Protein AF-A0A523J7P9-F1 (afdb_monomer_lite)

Foldseek 3Di:
DWDWAFLWAFDDDADEEEDLAQDLDLPPQPPDPFDLGHTDTDTRPWDFFKKKKKDWDQPPVGIKIKIKTWTQDPQRKIWMWIWIDDPPRRIGTRHIYIYHNPHDPCRVVVSQVSVCVVRVIDIDMDGRVVVPDPVVSVVVCVVSVSHDPPPPD

pLDDT: mean 71.49, std 19.83, range [29.23, 95.75]

Structure (mmCIF, N/CA/C/O backbone):
data_AF-A0A523J7P9-F1
#
_entry.id   AF-A0A523J7P9-F1
#
loop_
_atom_site.group_PDB
_atom_site.id
_atom_site.type_symbol
_atom_site.label_atom_id
_atom_site.label_alt_id
_atom_site.label_comp_id
_atom_site.label_asym_id
_atom_site.label_entity_id
_atom_site.label_seq_id
_atom_site.pdbx_PDB_ins_code
_atom_site.Cartn_x
_atom_site.Cartn_y
_atom_site.Cartn_z
_atom_site.occupancy
_atom_site.B_iso_or_equiv
_atom_site.auth_seq_id
_atom_site.auth_comp_id
_atom_site.auth_asym_id
_atom_site.auth_atom_id
_atom_site.pdbx_PDB_model_num
ATOM 1 N N . MET A 1 1 ? 10.577 15.283 -19.627 1.00 29.28 1 MET A N 1
ATOM 2 C CA . MET A 1 1 ? 10.074 15.957 -18.409 1.00 29.28 1 MET A CA 1
ATOM 3 C C . MET A 1 1 ? 9.928 14.929 -17.299 1.00 29.28 1 MET A C 1
ATOM 5 O O . MET A 1 1 ? 9.200 13.963 -17.487 1.00 29.28 1 MET A O 1
ATOM 9 N N . ALA A 1 2 ? 10.642 15.092 -16.183 1.00 29.23 2 ALA A N 1
ATOM 10 C CA . ALA A 1 2 ? 10.493 14.229 -15.014 1.00 29.23 2 ALA A CA 1
ATOM 11 C C . ALA A 1 2 ? 9.294 14.709 -14.183 1.00 29.23 2 ALA A C 1
ATOM 13 O O . ALA A 1 2 ? 9.327 15.801 -13.619 1.00 29.23 2 ALA A O 1
ATOM 14 N N . PHE A 1 3 ? 8.219 13.923 -14.141 1.00 33.06 3 PHE A N 1
ATOM 15 C CA . PHE A 1 3 ? 7.070 14.225 -13.292 1.00 33.06 3 PHE A CA 1
ATOM 16 C C . PHE A 1 3 ? 7.352 13.731 -11.874 1.00 33.06 3 PHE A C 1
ATOM 18 O O . PHE A 1 3 ? 7.354 12.532 -11.612 1.00 33.06 3 PHE A O 1
ATOM 25 N N . ILE A 1 4 ? 7.585 14.663 -10.949 1.00 35.19 4 ILE A N 1
ATOM 26 C CA . ILE A 1 4 ? 7.625 14.354 -9.518 1.00 35.19 4 ILE A CA 1
ATOM 27 C C . ILE A 1 4 ? 6.179 14.138 -9.067 1.00 35.19 4 ILE A C 1
ATOM 29 O O . ILE A 1 4 ? 5.431 15.092 -8.848 1.00 35.19 4 ILE A O 1
ATOM 33 N N . HIS A 1 5 ? 5.762 12.881 -8.944 1.00 42.75 5 HIS A N 1
ATOM 34 C CA . HIS A 1 5 ? 4.497 12.550 -8.301 1.00 42.75 5 HIS A CA 1
ATOM 35 C C . HIS A 1 5 ? 4.684 12.541 -6.786 1.00 42.75 5 HIS A C 1
ATOM 37 O O . HIS A 1 5 ? 5.304 11.644 -6.223 1.00 42.75 5 HIS A O 1
ATOM 43 N N . THR A 1 6 ? 4.145 13.561 -6.122 1.00 41.34 6 THR A N 1
ATOM 44 C CA . THR A 1 6 ? 4.079 13.613 -4.661 1.00 41.34 6 THR A CA 1
ATOM 45 C C . THR A 1 6 ? 2.914 12.751 -4.204 1.00 41.34 6 THR A C 1
ATOM 47 O O . THR A 1 6 ? 1.762 13.174 -4.286 1.00 41.34 6 THR A O 1
ATOM 50 N N . ILE A 1 7 ? 3.201 11.536 -3.739 1.00 51.22 7 ILE A N 1
ATOM 51 C CA . ILE A 1 7 ? 2.153 10.659 -3.210 1.00 51.22 7 ILE A CA 1
ATOM 52 C C . ILE A 1 7 ? 1.652 11.195 -1.851 1.00 51.22 7 ILE A C 1
ATOM 54 O O . ILE A 1 7 ? 0.448 11.175 -1.623 1.00 51.22 7 ILE A O 1
ATOM 58 N N . LEU A 1 8 ? 2.496 11.830 -1.015 1.00 43.69 8 LEU A N 1
ATOM 59 C CA . LEU A 1 8 ? 2.120 12.471 0.267 1.00 43.69 8 LEU A CA 1
ATOM 60 C C . LEU A 1 8 ? 3.104 13.629 0.638 1.00 43.69 8 LEU A C 1
ATOM 62 O O . LEU A 1 8 ? 4.290 13.537 0.324 1.00 43.69 8 LEU A O 1
ATOM 66 N N . GLU A 1 9 ? 2.649 14.735 1.269 1.00 34.59 9 GLU A N 1
ATOM 67 C CA . GLU A 1 9 ? 3.487 15.901 1.697 1.00 34.59 9 GLU A CA 1
ATOM 68 C C . GLU A 1 9 ? 3.708 16.031 3.205 1.00 34.59 9 GLU A C 1
ATOM 70 O O . GLU A 1 9 ? 2.742 16.055 3.965 1.00 34.59 9 GLU A O 1
ATOM 75 N N . ALA A 1 10 ? 4.978 15.971 3.648 1.00 37.62 10 ALA A N 1
ATOM 76 C CA . ALA A 1 10 ? 5.594 14.651 3.807 1.00 37.62 10 ALA A CA 1
ATOM 77 C C . ALA A 1 10 ? 7.066 14.644 4.495 1.00 37.62 10 ALA A C 1
ATOM 79 O O . ALA A 1 10 ? 7.916 13.903 4.028 1.00 37.62 10 ALA A O 1
ATOM 80 N N . THR A 1 11 ? 7.525 15.492 5.442 1.00 32.00 11 THR A N 1
ATOM 81 C CA . THR A 1 11 ? 8.923 15.671 5.998 1.00 32.00 11 THR A CA 1
ATOM 82 C C . THR A 1 11 ? 9.535 14.696 7.077 1.00 32.00 11 THR A C 1
ATOM 84 O O . THR A 1 11 ? 9.351 14.911 8.262 1.00 32.00 11 THR A O 1
ATOM 87 N N . ARG A 1 12 ? 10.427 13.765 6.660 1.00 35.41 12 ARG A N 1
ATOM 88 C CA . ARG A 1 12 ? 11.641 13.128 7.299 1.00 35.41 12 ARG A CA 1
ATOM 89 C C . ARG A 1 12 ? 11.583 12.257 8.585 1.00 35.41 12 ARG A C 1
ATOM 91 O O . ARG A 1 12 ? 11.893 12.763 9.653 1.00 35.41 12 ARG A O 1
ATOM 98 N N . GLY A 1 13 ? 11.457 10.922 8.475 1.00 40.19 13 GLY A N 1
ATOM 99 C CA . GLY A 1 13 ? 11.854 10.017 9.582 1.00 40.19 13 GLY A CA 1
ATOM 100 C C . GLY A 1 13 ? 11.419 8.543 9.527 1.00 40.19 13 GLY A C 1
ATOM 101 O O . GLY A 1 13 ? 11.126 7.987 10.577 1.00 40.19 13 GLY A O 1
ATOM 102 N N . ALA A 1 14 ? 11.332 7.902 8.355 1.00 44.31 14 ALA A N 1
ATOM 103 C CA . ALA A 1 14 ? 11.126 6.449 8.316 1.00 44.31 14 ALA A CA 1
ATOM 104 C C . ALA A 1 14 ? 12.455 5.728 8.595 1.00 44.31 14 ALA A C 1
ATOM 106 O O . ALA A 1 14 ? 13.486 6.084 8.021 1.00 44.31 14 ALA A O 1
ATOM 107 N N . VAL A 1 15 ? 12.435 4.732 9.481 1.00 51.41 15 VAL A N 1
ATOM 108 C CA . VAL A 1 15 ? 13.579 3.843 9.707 1.00 51.41 15 VAL A CA 1
ATOM 109 C C . VAL A 1 15 ? 13.716 2.947 8.476 1.00 51.41 15 VAL A C 1
ATOM 111 O O . VAL A 1 15 ? 12.776 2.228 8.148 1.00 51.41 15 VAL A O 1
ATOM 114 N N . HIS A 1 16 ? 14.863 3.021 7.796 1.00 52.84 16 HIS A N 1
ATOM 115 C CA . HIS A 1 16 ? 15.191 2.174 6.649 1.00 52.84 16 HIS A CA 1
ATOM 116 C C . HIS A 1 16 ? 15.879 0.906 7.162 1.00 52.84 16 HIS A C 1
ATOM 118 O O . HIS A 1 16 ? 16.948 0.992 7.769 1.00 52.84 16 HIS A O 1
ATOM 124 N N . GLN A 1 17 ? 15.284 -0.264 6.941 1.00 61.06 17 GLN A N 1
ATOM 125 C CA . GLN A 1 17 ? 15.904 -1.548 7.283 1.00 61.06 17 GLN A CA 1
ATOM 126 C C . GLN A 1 17 ? 15.931 -2.467 6.063 1.00 61.06 17 GLN A C 1
ATOM 128 O O . GLN A 1 17 ? 14.937 -2.590 5.347 1.00 61.06 17 GLN A O 1
ATOM 133 N N . ALA A 1 18 ? 17.078 -3.105 5.831 1.00 59.75 18 ALA A N 1
ATOM 134 C CA . ALA A 1 18 ? 17.230 -4.136 4.814 1.00 59.75 18 ALA A CA 1
ATOM 135 C C . ALA A 1 18 ? 16.929 -5.504 5.436 1.00 59.75 18 ALA A C 1
ATOM 137 O O . ALA A 1 18 ? 17.579 -5.888 6.409 1.00 59.75 18 ALA A O 1
ATOM 138 N N . HIS A 1 19 ? 15.969 -6.240 4.875 1.00 64.50 19 HIS A N 1
ATOM 139 C CA . HIS A 1 19 ? 15.501 -7.510 5.441 1.00 64.50 19 HIS A CA 1
ATOM 140 C C . HIS A 1 19 ? 15.535 -8.628 4.397 1.00 64.50 19 HIS A C 1
ATOM 142 O O . HIS A 1 19 ? 14.873 -8.531 3.371 1.00 64.50 19 HIS A O 1
ATOM 148 N N . ARG A 1 20 ? 16.286 -9.709 4.665 1.00 57.72 20 ARG A N 1
ATOM 149 C CA . ARG A 1 20 ? 16.319 -10.930 3.823 1.00 57.72 20 ARG A CA 1
ATOM 150 C C . ARG A 1 20 ? 15.244 -11.959 4.190 1.00 57.72 20 ARG A C 1
ATOM 152 O O . ARG A 1 20 ? 14.934 -12.844 3.400 1.00 57.72 20 ARG A O 1
ATOM 159 N N . TYR A 1 21 ? 14.654 -11.829 5.374 1.00 55.78 21 TYR A N 1
ATOM 160 C CA . TYR A 1 21 ? 13.558 -12.655 5.879 1.00 55.78 21 TYR A CA 1
ATOM 161 C C . TYR A 1 21 ? 12.446 -11.742 6.397 1.00 55.78 21 TYR A C 1
ATOM 163 O O . TYR A 1 21 ? 12.770 -10.629 6.813 1.00 55.78 21 TYR A O 1
ATOM 171 N N . PRO A 1 22 ? 11.169 -12.169 6.358 1.00 57.53 22 PRO A N 1
ATOM 172 C CA . PRO A 1 22 ? 10.076 -11.383 6.919 1.00 57.53 22 PRO A CA 1
ATOM 173 C C . PRO A 1 22 ? 10.421 -11.037 8.374 1.00 57.53 22 PRO A C 1
ATOM 175 O O . PRO A 1 22 ? 10.628 -11.964 9.163 1.00 57.53 22 PRO A O 1
ATOM 178 N N . PRO A 1 23 ? 10.562 -9.754 8.748 1.00 60.72 23 PRO A N 1
ATOM 179 C CA . PRO A 1 23 ? 10.751 -9.416 10.147 1.00 60.72 23 PRO A CA 1
ATOM 180 C C . PRO A 1 23 ? 9.493 -9.809 10.924 1.00 60.72 23 PRO A C 1
ATOM 182 O O . PRO A 1 23 ? 8.381 -9.589 10.450 1.00 60.72 23 PRO A O 1
ATOM 185 N N . ALA A 1 24 ? 9.682 -10.355 12.124 1.00 56.88 24 ALA A N 1
ATOM 186 C CA . ALA A 1 24 ? 8.598 -10.718 13.040 1.00 56.88 24 ALA A CA 1
ATOM 187 C C . ALA A 1 24 ? 7.955 -9.503 13.741 1.00 56.88 24 ALA A C 1
ATOM 189 O O . ALA A 1 24 ? 7.172 -9.680 14.661 1.00 56.88 24 ALA A O 1
ATOM 190 N N . MET A 1 25 ? 8.358 -8.274 13.390 1.00 57.16 25 MET A N 1
ATOM 191 C CA . MET A 1 25 ? 7.794 -7.039 13.932 1.00 57.16 25 MET A CA 1
ATOM 192 C C . MET A 1 25 ? 7.983 -5.885 12.940 1.00 57.16 25 MET A C 1
ATOM 194 O O . MET A 1 25 ? 9.040 -5.754 12.312 1.00 57.16 25 MET A O 1
ATOM 198 N N . LEU A 1 26 ? 7.009 -4.971 12.874 1.00 61.69 26 LEU A N 1
ATOM 199 C CA . LEU A 1 26 ? 7.333 -3.572 12.578 1.00 61.69 26 LEU A CA 1
ATOM 200 C C . LEU A 1 26 ? 8.299 -3.107 13.674 1.00 61.69 26 LEU A C 1
ATOM 202 O O . LEU A 1 26 ? 7.995 -3.366 14.838 1.00 61.69 26 LEU A O 1
ATOM 206 N N . PRO A 1 27 ? 9.442 -2.465 13.358 1.00 48.50 27 PRO A N 1
ATOM 207 C CA . PRO A 1 27 ? 10.370 -2.021 14.390 1.00 48.50 27 PRO A CA 1
ATOM 208 C C . PRO A 1 27 ? 9.577 -1.256 15.446 1.00 48.50 27 PRO A C 1
ATOM 210 O O . PRO A 1 27 ? 8.872 -0.308 15.088 1.00 48.50 27 PRO A O 1
ATOM 213 N N . GLU A 1 28 ? 9.638 -1.738 16.697 1.00 41.47 28 GLU A N 1
ATOM 214 C CA . GLU A 1 28 ? 9.001 -1.125 17.860 1.00 41.47 28 GLU A CA 1
ATOM 215 C C . GLU A 1 28 ? 9.262 0.362 17.730 1.00 41.47 28 GLU A C 1
ATOM 217 O O . GLU A 1 28 ? 10.424 0.773 17.673 1.00 41.47 28 GLU A O 1
ATOM 222 N N . ALA A 1 29 ? 8.195 1.116 17.452 1.00 38.75 29 ALA A N 1
ATOM 223 C CA . ALA A 1 29 ? 8.334 2.448 16.910 1.00 38.75 29 ALA A CA 1
ATOM 224 C C . ALA A 1 29 ? 9.206 3.225 17.880 1.00 38.75 29 ALA A C 1
ATOM 226 O O . ALA A 1 29 ? 8.743 3.558 18.971 1.00 38.75 29 ALA A O 1
ATOM 227 N N . ALA A 1 30 ? 10.464 3.463 17.488 1.00 35.25 30 ALA A N 1
ATOM 228 C CA . ALA A 1 30 ? 11.371 4.277 18.259 1.00 35.25 30 ALA A CA 1
ATOM 229 C C . ALA A 1 30 ? 10.564 5.521 18.595 1.00 35.25 30 ALA A C 1
ATOM 231 O O . ALA A 1 30 ? 10.034 6.182 17.693 1.00 35.25 30 ALA A O 1
ATOM 232 N N . SER A 1 31 ? 10.368 5.734 19.894 1.00 35.78 31 SER A N 1
ATOM 233 C CA . SER A 1 31 ? 9.641 6.854 20.471 1.00 35.78 31 SER A CA 1
ATOM 234 C C . SER A 1 31 ? 10.468 8.120 20.239 1.00 35.78 31 SER A C 1
ATOM 236 O O . SER A 1 31 ? 11.012 8.744 21.139 1.00 35.78 31 SER A O 1
ATOM 238 N N . ALA A 1 32 ? 10.664 8.432 18.968 1.00 36.19 32 ALA A N 1
ATOM 239 C CA . ALA A 1 32 ? 11.279 9.608 18.428 1.00 36.19 32 ALA A CA 1
ATOM 240 C C . ALA A 1 32 ? 10.150 10.238 17.634 1.00 36.19 32 ALA A C 1
ATOM 242 O O . ALA A 1 32 ? 9.686 9.652 16.659 1.00 36.19 32 ALA A O 1
ATOM 243 N N . THR A 1 33 ? 9.652 11.366 18.134 1.00 40.09 33 THR A N 1
ATOM 244 C CA . THR A 1 33 ? 8.602 12.211 17.564 1.00 40.09 33 THR A CA 1
ATOM 245 C C . THR A 1 33 ? 8.515 12.043 16.051 1.00 40.09 33 THR A C 1
ATOM 247 O O . THR A 1 33 ? 9.300 12.626 15.302 1.00 40.09 33 THR A O 1
ATOM 250 N N . LEU A 1 34 ? 7.606 11.170 15.604 1.00 43.22 34 LEU A N 1
ATOM 251 C CA . LEU A 1 34 ? 7.537 10.830 14.194 1.00 43.22 34 LEU A CA 1
ATOM 252 C C . LEU A 1 34 ? 6.999 12.048 13.467 1.00 43.22 34 LEU A C 1
ATOM 254 O O . LEU A 1 34 ? 5.946 12.574 13.841 1.00 43.22 34 LEU A O 1
ATOM 258 N N . PRO A 1 35 ? 7.692 12.516 12.431 1.00 41.50 35 PRO A N 1
ATOM 259 C CA . PRO A 1 35 ? 7.178 13.622 11.675 1.00 41.50 35 PRO A CA 1
ATOM 260 C C . PRO A 1 35 ? 5.866 13.214 11.042 1.00 41.50 35 PRO A C 1
ATOM 262 O O . PRO A 1 35 ? 5.689 12.089 10.570 1.00 41.50 35 PRO A O 1
ATOM 265 N N . THR A 1 36 ? 4.983 14.195 10.934 1.00 43.91 36 THR A N 1
ATOM 266 C CA . THR A 1 36 ? 3.630 14.117 10.374 1.00 43.91 36 THR A CA 1
ATOM 267 C C . THR A 1 36 ? 3.617 13.723 8.898 1.00 43.91 36 THR A C 1
ATOM 269 O O . THR A 1 36 ? 2.610 13.882 8.206 1.00 43.91 36 THR A O 1
ATOM 272 N N . SER A 1 37 ? 4.789 13.362 8.361 1.00 42.22 37 SER A N 1
ATOM 273 C CA . SER A 1 37 ? 5.071 13.594 6.990 1.00 42.22 37 SER A CA 1
ATOM 274 C C . SER A 1 37 ? 6.239 12.718 6.403 1.00 42.22 37 SER A C 1
ATOM 276 O O . SER A 1 37 ? 7.400 12.881 6.739 1.00 42.22 37 SER A O 1
ATOM 278 N N . LEU A 1 38 ? 5.918 11.791 5.480 1.00 45.16 38 LEU A N 1
ATOM 279 C CA . LEU A 1 38 ? 6.695 11.097 4.415 1.00 45.16 38 LEU A CA 1
ATOM 280 C C . LEU A 1 38 ? 6.486 11.535 2.904 1.00 45.16 38 LEU A C 1
ATOM 282 O O . LEU A 1 38 ? 5.401 11.372 2.341 1.00 45.16 38 LEU A O 1
ATOM 286 N N . ARG A 1 39 ? 7.536 11.990 2.191 1.00 46.91 39 ARG A N 1
ATOM 287 C CA . ARG A 1 39 ? 7.556 12.281 0.736 1.00 46.91 39 ARG A CA 1
ATOM 288 C C . ARG A 1 39 ? 8.229 11.132 -0.006 1.00 46.91 39 ARG A C 1
ATOM 290 O O . ARG A 1 39 ? 9.450 11.017 0.032 1.00 46.91 39 ARG A O 1
ATOM 297 N N . ILE A 1 40 ? 7.452 10.352 -0.745 1.00 50.31 40 ILE A N 1
ATOM 298 C CA . ILE A 1 40 ? 8.004 9.352 -1.663 1.00 50.31 40 ILE A CA 1
ATOM 299 C C . ILE A 1 40 ? 8.195 10.031 -3.014 1.00 50.31 40 ILE A C 1
ATOM 301 O O . ILE A 1 40 ? 7.235 10.545 -3.593 1.00 50.31 40 ILE A O 1
ATOM 305 N N . ARG A 1 41 ? 9.446 10.097 -3.471 1.00 50.38 41 ARG A N 1
ATOM 306 C CA . ARG A 1 41 ? 9.802 10.624 -4.789 1.00 50.38 41 ARG A CA 1
ATOM 307 C C . ARG A 1 41 ? 10.032 9.457 -5.732 1.00 50.38 41 ARG A C 1
ATOM 309 O O . ARG A 1 41 ? 10.729 8.510 -5.384 1.00 50.38 41 ARG A O 1
ATOM 316 N N . PHE A 1 42 ? 9.472 9.576 -6.924 1.00 54.72 42 PHE A N 1
ATOM 317 C CA . PHE A 1 42 ? 9.65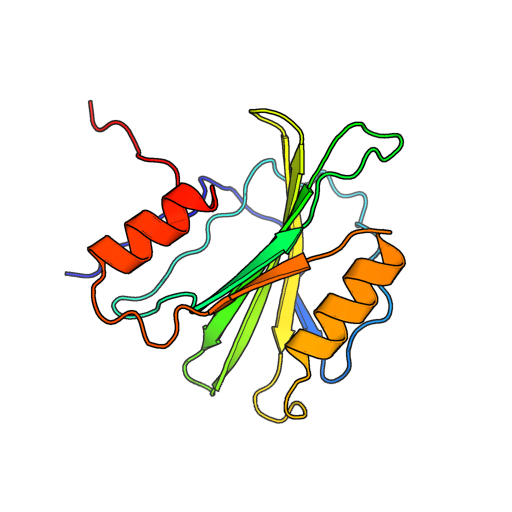8 8.622 -8.006 1.00 54.72 42 PHE A CA 1
ATOM 318 C C . PHE A 1 42 ? 10.476 9.287 -9.100 1.00 54.72 42 PHE A C 1
ATOM 320 O O . PHE A 1 42 ? 10.210 10.439 -9.463 1.00 54.72 42 PHE A O 1
ATOM 327 N N . SER A 1 43 ? 11.477 8.573 -9.600 1.00 55.22 43 SER A N 1
ATOM 328 C CA . SER A 1 43 ? 12.174 8.964 -10.821 1.00 55.22 43 SER A CA 1
ATOM 329 C C . SER A 1 43 ? 11.215 8.873 -12.011 1.00 55.22 43 SER A C 1
ATOM 331 O O . SER A 1 43 ? 10.184 8.198 -11.959 1.00 55.22 43 SER A O 1
ATOM 333 N N . ALA A 1 44 ? 11.537 9.556 -13.109 1.00 51.69 44 ALA A N 1
ATOM 334 C CA . ALA A 1 44 ? 10.723 9.488 -14.318 1.00 51.69 44 ALA A CA 1
ATOM 335 C C . ALA A 1 44 ? 10.612 8.031 -14.808 1.00 51.69 44 ALA A C 1
ATOM 337 O O . ALA A 1 44 ? 11.626 7.399 -15.083 1.00 51.69 44 ALA A O 1
ATOM 338 N N . GLY A 1 45 ? 9.385 7.510 -14.904 1.00 58.53 45 GLY A N 1
ATOM 339 C CA . GLY A 1 45 ? 9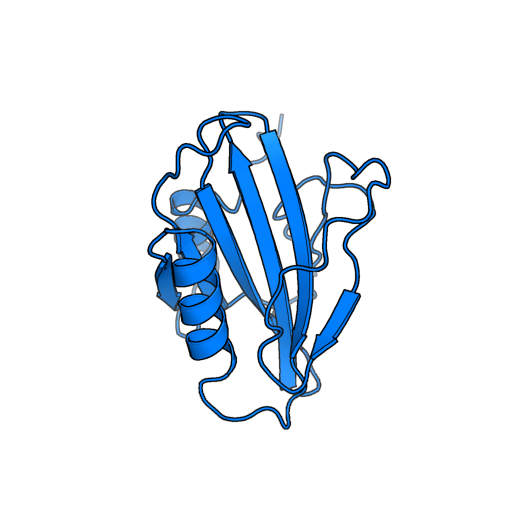.116 6.127 -15.317 1.00 58.53 45 GLY A CA 1
ATOM 340 C C . GLY A 1 45 ? 8.992 5.121 -14.168 1.00 58.53 45 GLY A C 1
ATOM 341 O O . GLY A 1 45 ? 8.491 4.025 -14.393 1.00 58.53 45 GLY A O 1
ATOM 342 N N . GLU A 1 46 ? 9.351 5.492 -12.936 1.00 67.19 46 GLU A N 1
ATOM 343 C CA . GLU A 1 46 ? 9.125 4.637 -11.770 1.00 67.19 46 GLU A CA 1
ATOM 344 C C . GLU A 1 46 ? 7.663 4.698 -11.320 1.00 67.19 46 GLU A C 1
ATOM 346 O O . GLU A 1 46 ? 7.094 5.779 -11.138 1.00 67.19 46 GLU A O 1
ATOM 351 N N . ARG A 1 47 ? 7.056 3.528 -11.103 1.00 71.62 47 ARG A N 1
ATOM 352 C CA . ARG A 1 47 ? 5.682 3.405 -10.608 1.00 71.62 47 ARG A CA 1
ATOM 353 C C . ARG A 1 47 ? 5.630 2.330 -9.524 1.00 71.62 47 ARG A C 1
ATOM 355 O O . ARG A 1 47 ? 6.028 1.199 -9.800 1.00 71.62 47 ARG A O 1
ATOM 362 N N . PRO A 1 48 ? 5.154 2.642 -8.306 1.00 80.69 48 PRO A N 1
ATOM 363 C CA . PRO A 1 48 ? 4.692 1.613 -7.386 1.00 80.69 48 PRO A CA 1
ATOM 364 C C . PRO A 1 48 ? 3.653 0.748 -8.077 1.00 80.69 48 PRO A C 1
ATOM 366 O O . PRO A 1 48 ? 2.791 1.266 -8.792 1.00 80.69 48 PRO A O 1
ATOM 369 N N . TYR A 1 49 ? 3.738 -0.553 -7.865 1.00 80.75 49 TYR A N 1
ATOM 370 C CA . TYR A 1 49 ? 2.944 -1.491 -8.646 1.00 80.75 49 TYR A CA 1
ATOM 371 C C . TYR A 1 49 ? 2.236 -2.541 -7.801 1.00 80.75 49 TYR A C 1
ATOM 373 O O . TYR A 1 49 ? 1.308 -3.150 -8.309 1.00 80.75 49 TYR A O 1
ATOM 381 N N . LEU A 1 50 ? 2.581 -2.719 -6.523 1.00 90.38 50 LEU A N 1
ATOM 382 C CA . LEU A 1 50 ? 1.724 -3.459 -5.596 1.00 90.38 50 LEU A CA 1
ATOM 383 C C . LEU A 1 50 ? 1.304 -2.548 -4.459 1.00 90.38 50 LEU A C 1
ATOM 385 O O . LEU A 1 50 ? 2.142 -1.888 -3.837 1.00 90.38 50 LEU A O 1
ATOM 389 N N . PHE A 1 51 ? 0.007 -2.552 -4.193 1.00 91.62 51 PHE A N 1
ATOM 390 C CA . PHE A 1 51 ? -0.601 -1.861 -3.075 1.00 91.62 51 PHE A CA 1
ATOM 391 C C . PHE A 1 51 ? -1.379 -2.871 -2.249 1.00 91.62 51 PHE A C 1
ATOM 393 O O . PHE A 1 51 ? -2.060 -3.731 -2.800 1.00 91.62 51 PHE A O 1
ATOM 400 N N . TRP A 1 52 ? -1.337 -2.712 -0.936 1.00 94.50 52 TRP A N 1
ATOM 401 C CA . TRP A 1 52 ? -2.239 -3.387 -0.024 1.00 94.50 52 TRP A CA 1
ATOM 402 C C . TRP A 1 52 ? -2.959 -2.364 0.826 1.00 94.50 52 TRP A C 1
ATOM 404 O O . TRP A 1 52 ? -2.366 -1.381 1.283 1.00 94.50 52 TRP A O 1
ATOM 414 N N . VAL A 1 53 ? -4.247 -2.593 1.033 1.00 93.44 53 VAL A N 1
ATOM 415 C CA . VAL A 1 53 ? -5.081 -1.775 1.909 1.00 93.44 53 VAL A CA 1
ATOM 416 C C . VAL A 1 53 ? -5.755 -2.714 2.885 1.00 93.44 53 VAL A C 1
ATOM 418 O O . VAL A 1 53 ? -6.365 -3.691 2.462 1.00 93.44 53 VAL A O 1
ATOM 421 N N . SER A 1 54 ? -5.609 -2.447 4.179 1.00 94.00 54 SER A N 1
ATOM 422 C CA . SER A 1 54 ? -6.298 -3.244 5.178 1.00 94.00 54 SER A CA 1
ATOM 423 C C . SER A 1 54 ? -7.747 -2.810 5.352 1.00 94.00 54 SER A C 1
ATOM 425 O O . SER A 1 54 ? -8.099 -1.649 5.100 1.00 94.00 54 SER A O 1
ATOM 427 N N . ASP A 1 55 ? -8.548 -3.713 5.906 1.00 92.81 55 ASP A N 1
ATOM 428 C CA . ASP A 1 55 ? -9.780 -3.339 6.593 1.00 92.81 55 ASP A CA 1
ATOM 429 C C . ASP A 1 55 ? -9.493 -2.328 7.718 1.00 92.81 55 ASP A C 1
ATOM 431 O O . ASP A 1 55 ? -8.357 -2.170 8.187 1.00 92.81 55 ASP A O 1
ATOM 435 N N . TRP A 1 56 ? -10.532 -1.618 8.157 1.00 89.56 56 TRP A N 1
ATOM 436 C CA . TRP A 1 56 ? -10.421 -0.767 9.338 1.00 89.56 56 TRP A CA 1
ATOM 437 C C . TRP A 1 56 ? -10.298 -1.628 10.599 1.00 89.56 56 TRP A C 1
ATOM 439 O O . TRP A 1 56 ? -11.095 -2.536 10.807 1.00 89.56 56 TRP A O 1
ATOM 449 N N . SER A 1 57 ? -9.335 -1.282 11.442 1.00 85.88 57 SER A N 1
ATOM 450 C CA . SER A 1 57 ? -9.131 -1.795 12.793 1.00 85.88 57 SER A CA 1
ATOM 451 C C . SER A 1 57 ? -9.463 -0.709 13.813 1.00 85.88 57 SER A C 1
ATOM 453 O O . SER A 1 57 ? -9.310 0.482 13.527 1.00 85.88 57 SER A O 1
ATOM 455 N N . ASP A 1 58 ? -9.878 -1.113 15.009 1.00 83.44 58 ASP A N 1
ATOM 456 C CA . ASP A 1 58 ? -10.190 -0.234 16.137 1.00 83.44 58 ASP A CA 1
ATOM 457 C C . ASP A 1 58 ? -9.196 -0.466 17.294 1.00 83.44 58 ASP A C 1
ATOM 459 O O . ASP A 1 58 ? -9.580 -0.982 18.346 1.00 83.44 58 ASP A O 1
ATOM 463 N N . PRO A 1 59 ? -7.901 -0.129 17.120 1.00 76.62 59 PRO A N 1
ATOM 464 C CA . PRO A 1 59 ? -6.927 -0.228 18.202 1.00 76.62 59 PRO A CA 1
ATOM 465 C C . PRO A 1 59 ? -7.216 0.816 19.302 1.00 76.62 59 PRO A C 1
ATOM 467 O O . PRO A 1 59 ? -7.967 1.770 19.063 1.00 76.62 59 PRO A O 1
ATOM 470 N N . PRO A 1 60 ? -6.606 0.694 20.499 1.00 72.88 60 PRO A N 1
ATOM 471 C CA . PRO A 1 60 ? -6.825 1.619 21.617 1.00 72.88 60 PRO A CA 1
ATOM 472 C C . PRO A 1 60 ? -6.618 3.105 21.272 1.00 72.88 60 PRO A C 1
ATOM 474 O O . PRO A 1 60 ? -7.277 3.976 21.838 1.00 72.88 60 PRO A O 1
ATOM 477 N N . GLU A 1 61 ? -5.737 3.415 20.319 1.00 72.06 61 GLU A N 1
ATOM 478 C CA . GLU A 1 61 ? -5.427 4.777 19.861 1.00 72.06 61 GLU A CA 1
ATOM 479 C C . GLU A 1 61 ? -6.472 5.359 18.883 1.00 72.06 61 GLU A C 1
ATOM 481 O O . GLU A 1 61 ? -6.382 6.527 18.472 1.00 72.06 61 GLU A O 1
ATOM 486 N N . GLY A 1 62 ? -7.477 4.557 18.526 1.00 79.62 62 GLY A N 1
ATOM 487 C CA . GLY A 1 62 ? -8.607 4.910 17.680 1.00 79.62 62 GLY A CA 1
ATOM 488 C C . GLY A 1 62 ? -8.567 4.269 16.294 1.00 79.62 62 GLY A C 1
ATOM 489 O O . GLY A 1 62 ? -7.532 3.818 15.806 1.00 79.62 62 GLY A O 1
ATOM 490 N N . ARG A 1 63 ? -9.731 4.283 15.635 1.00 87.88 63 ARG A N 1
ATOM 491 C CA . ARG A 1 63 ? -9.965 3.630 14.345 1.00 87.88 63 ARG A CA 1
ATOM 492 C C . ARG A 1 63 ? -8.928 4.001 13.286 1.00 87.88 63 ARG A C 1
ATOM 494 O O . ARG A 1 63 ? -8.765 5.176 12.932 1.00 87.88 63 ARG A O 1
ATOM 501 N N . CYS A 1 64 ? -8.272 2.991 12.730 1.00 89.44 64 CYS A N 1
ATOM 502 C CA . CYS A 1 64 ? -7.233 3.147 11.724 1.00 89.44 64 CYS A CA 1
ATOM 503 C C . CYS A 1 64 ? -7.290 2.039 10.666 1.00 89.44 64 CYS A C 1
ATOM 505 O O . CYS A 1 64 ? -7.936 1.017 10.848 1.00 89.44 64 CYS A O 1
ATOM 507 N N . ARG A 1 65 ? -6.617 2.243 9.541 1.00 91.00 65 ARG A N 1
ATOM 508 C CA . ARG A 1 65 ? -6.313 1.208 8.554 1.00 91.00 65 ARG A CA 1
ATOM 509 C C . ARG A 1 65 ? -4.844 1.279 8.189 1.00 91.00 65 ARG A C 1
ATOM 511 O O . ARG A 1 65 ? -4.226 2.344 8.264 1.00 91.00 65 ARG A O 1
ATOM 518 N N . TYR A 1 66 ? -4.307 0.167 7.737 1.00 89.56 66 TYR A N 1
ATOM 519 C CA . TYR A 1 66 ? -2.931 0.030 7.311 1.00 89.56 66 TYR A CA 1
ATOM 520 C C . TYR A 1 66 ? -2.861 -0.034 5.794 1.00 89.56 66 TYR A C 1
ATOM 522 O O . TYR A 1 66 ? -3.786 -0.456 5.099 1.00 89.56 66 TYR A O 1
ATOM 530 N N . LYS A 1 67 ? -1.753 0.456 5.267 1.00 91.12 67 LYS A N 1
ATOM 531 C CA . LYS A 1 67 ? -1.547 0.651 3.845 1.00 91.12 67 LYS A CA 1
ATOM 532 C C . LYS A 1 67 ? -0.109 0.324 3.511 1.00 91.12 67 LYS A C 1
ATOM 534 O O . LYS A 1 67 ? 0.798 0.866 4.135 1.00 91.12 67 LYS A O 1
ATOM 539 N N . ILE A 1 68 ? 0.091 -0.535 2.524 1.00 91.12 68 ILE A N 1
ATOM 540 C CA . ILE A 1 68 ? 1.417 -0.971 2.097 1.00 91.12 68 ILE A CA 1
ATOM 541 C C . ILE A 1 68 ? 1.561 -0.658 0.619 1.00 91.12 68 ILE A C 1
ATOM 543 O O . ILE A 1 68 ? 0.652 -0.932 -0.159 1.00 91.12 68 ILE A O 1
ATOM 547 N N . LEU A 1 69 ? 2.682 -0.074 0.220 1.00 89.62 69 LEU A N 1
ATOM 548 C CA . LEU A 1 69 ? 3.044 0.022 -1.190 1.00 89.62 69 LEU A CA 1
ATOM 549 C C . LEU A 1 69 ? 4.420 -0.577 -1.399 1.00 89.62 69 LEU A C 1
ATOM 551 O O . LEU A 1 69 ? 5.254 -0.536 -0.497 1.00 89.62 69 LEU A O 1
ATOM 555 N N . SER A 1 70 ? 4.654 -1.103 -2.594 1.00 88.81 70 SER A N 1
ATOM 556 C CA . SER A 1 70 ? 5.980 -1.540 -3.008 1.00 88.81 70 SER A CA 1
ATOM 557 C C . SER A 1 70 ? 6.359 -0.997 -4.377 1.00 88.81 70 SER A C 1
ATOM 559 O O . SER A 1 70 ? 5.512 -0.773 -5.252 1.00 88.81 70 SER A O 1
ATOM 561 N N . LYS A 1 71 ? 7.661 -0.775 -4.541 1.00 85.12 71 LYS A N 1
ATOM 562 C CA . LYS A 1 71 ? 8.297 -0.285 -5.759 1.00 85.12 71 LYS A CA 1
ATOM 563 C C . LYS A 1 71 ? 9.522 -1.136 -6.058 1.00 85.12 71 LYS A C 1
ATOM 565 O O . LYS A 1 71 ? 10.293 -1.415 -5.153 1.00 85.12 71 LYS A O 1
ATOM 570 N N . SER A 1 72 ? 9.758 -1.467 -7.324 1.00 83.25 72 SER A N 1
ATOM 571 C CA . SER A 1 72 ? 11.055 -2.009 -7.748 1.00 83.25 72 SER A CA 1
ATOM 572 C C . SER A 1 72 ? 12.067 -0.881 -7.850 1.00 83.25 72 SER A C 1
ATOM 574 O O . SER A 1 72 ? 11.770 0.195 -8.374 1.00 83.25 72 SER A O 1
ATOM 576 N N . LEU A 1 73 ? 13.276 -1.157 -7.393 1.00 82.69 73 LEU A N 1
ATOM 577 C CA . LEU A 1 73 ? 14.455 -0.335 -7.591 1.00 82.69 73 LEU A CA 1
ATOM 578 C C . LEU A 1 73 ? 15.252 -0.833 -8.814 1.00 82.69 73 LEU A C 1
ATOM 580 O O . LEU A 1 73 ? 15.000 -1.943 -9.299 1.00 82.69 73 LEU A O 1
ATOM 584 N N . PRO A 1 74 ? 16.192 -0.026 -9.347 1.00 81.88 74 PRO A N 1
ATOM 585 C CA . PRO A 1 74 ? 16.996 -0.403 -10.516 1.00 81.88 74 PRO A CA 1
ATOM 586 C C . PRO A 1 74 ? 17.827 -1.682 -10.332 1.00 81.88 74 PRO A C 1
ATOM 588 O O . PRO A 1 74 ? 18.062 -2.410 -11.292 1.00 81.88 74 PRO A O 1
ATOM 591 N N . ASP A 1 75 ? 18.235 -1.985 -9.099 1.00 83.62 75 ASP A N 1
ATOM 592 C CA . ASP A 1 75 ? 18.967 -3.200 -8.712 1.00 83.62 75 ASP A CA 1
ATOM 593 C C . ASP A 1 75 ? 18.054 -4.430 -8.517 1.00 83.62 75 ASP A C 1
ATOM 595 O O . ASP A 1 75 ? 18.501 -5.475 -8.039 1.00 83.62 75 ASP A O 1
ATOM 599 N N . ARG A 1 76 ? 16.773 -4.308 -8.898 1.00 82.94 76 ARG A N 1
ATOM 600 C CA . ARG A 1 76 ? 15.697 -5.296 -8.713 1.00 82.94 76 ARG A CA 1
ATOM 601 C C . ARG A 1 76 ? 15.320 -5.560 -7.254 1.00 82.94 76 ARG A C 1
ATOM 603 O O . ARG A 1 76 ? 14.529 -6.465 -7.001 1.00 82.94 76 ARG A O 1
ATOM 610 N N . SER A 1 77 ? 15.864 -4.805 -6.299 1.00 86.25 77 SER A N 1
ATOM 611 C CA . SER A 1 77 ? 15.360 -4.824 -4.925 1.00 86.25 77 SER A CA 1
ATOM 612 C C . SER A 1 77 ? 13.991 -4.137 -4.863 1.00 86.25 77 SER A C 1
ATOM 614 O O . SER A 1 77 ? 13.609 -3.404 -5.782 1.00 86.25 77 SER A O 1
ATOM 616 N N . LEU A 1 78 ? 13.222 -4.388 -3.806 1.00 84.75 78 LEU A N 1
ATOM 617 C CA . LEU A 1 78 ? 11.955 -3.702 -3.563 1.00 84.75 78 LEU A CA 1
ATOM 618 C C . LEU A 1 78 ? 12.118 -2.668 -2.458 1.00 84.75 78 LEU A C 1
ATOM 620 O O . LEU A 1 78 ? 12.718 -2.950 -1.429 1.00 84.75 78 LEU A O 1
ATOM 624 N N . ASP A 1 79 ? 11.525 -1.500 -2.643 1.00 84.12 79 ASP A N 1
ATOM 625 C CA . ASP A 1 79 ? 11.284 -0.525 -1.587 1.00 84.12 79 ASP A CA 1
ATOM 626 C C . ASP A 1 79 ? 9.818 -0.645 -1.162 1.00 84.12 79 ASP A C 1
ATOM 628 O O . ASP A 1 79 ? 8.911 -0.472 -1.983 1.00 84.12 79 ASP A O 1
ATOM 632 N N . VAL A 1 80 ? 9.590 -1.009 0.096 1.00 86.06 80 VAL A N 1
ATOM 633 C CA . VAL A 1 80 ? 8.277 -1.290 0.679 1.00 86.06 80 VAL A CA 1
ATOM 634 C C . VAL A 1 80 ? 8.006 -0.277 1.774 1.00 86.06 80 VAL A C 1
ATOM 636 O O . VAL A 1 80 ? 8.794 -0.108 2.697 1.00 86.06 80 VAL A O 1
ATOM 639 N N . LEU A 1 81 ? 6.855 0.376 1.713 1.00 85.00 81 LEU A N 1
ATOM 640 C CA . LEU A 1 81 ? 6.448 1.359 2.702 1.00 85.00 81 LEU A CA 1
ATOM 641 C C . LEU A 1 81 ? 5.168 0.924 3.393 1.00 85.00 81 LEU A C 1
ATOM 643 O O . LEU A 1 81 ? 4.196 0.574 2.728 1.00 85.00 81 LEU A O 1
ATOM 647 N N . VAL A 1 82 ? 5.147 1.087 4.714 1.00 86.38 82 VAL A N 1
ATOM 648 C CA . VAL A 1 82 ? 3.995 0.826 5.575 1.00 86.38 82 VAL A CA 1
ATOM 649 C C . VAL A 1 82 ? 3.485 2.125 6.170 1.00 86.38 82 VAL A C 1
ATOM 651 O O . VAL A 1 82 ? 4.229 2.881 6.798 1.00 86.38 82 VAL A O 1
ATOM 654 N N . LEU A 1 83 ? 2.194 2.368 6.007 1.00 85.56 83 LEU A N 1
ATOM 655 C CA . LEU A 1 83 ? 1.488 3.515 6.547 1.00 85.56 83 LEU A CA 1
ATOM 656 C C . LEU A 1 83 ? 0.326 3.058 7.424 1.00 85.56 83 LEU A C 1
ATOM 658 O O . LEU A 1 83 ? -0.392 2.124 7.082 1.00 85.56 83 LEU A O 1
ATOM 662 N N . GLN A 1 84 ? 0.093 3.793 8.501 1.00 85.19 84 GLN A N 1
ATOM 663 C CA . GLN A 1 84 ? -1.152 3.797 9.255 1.00 85.19 84 GLN A CA 1
ATOM 664 C C . GLN A 1 84 ? -1.943 5.054 8.889 1.00 85.19 84 GLN A C 1
ATOM 666 O O . GLN A 1 84 ? -1.391 6.156 8.835 1.00 85.19 84 GLN A O 1
ATOM 671 N N . GLU A 1 85 ? -3.240 4.909 8.655 1.00 84.06 85 GLU A N 1
ATOM 672 C CA . GLU A 1 85 ? -4.173 6.001 8.394 1.00 84.06 85 GLU A CA 1
ATOM 673 C C . GLU A 1 85 ? -5.361 5.915 9.362 1.00 84.06 85 GLU A C 1
ATOM 675 O O . GLU A 1 85 ? -6.123 4.958 9.319 1.00 84.06 85 GLU A O 1
ATOM 680 N N . GLY A 1 86 ? -5.544 6.927 10.209 1.00 79.19 86 GLY A N 1
ATOM 681 C CA . GLY A 1 86 ? -6.706 7.123 11.077 1.00 79.19 86 GLY A CA 1
ATOM 682 C C . GLY A 1 86 ? -7.402 8.458 10.785 1.00 79.19 86 GLY A C 1
ATOM 683 O O . GLY A 1 86 ? -6.774 9.516 10.746 1.00 79.19 86 GLY A O 1
ATOM 684 N N . GLY A 1 87 ? -8.718 8.442 10.576 1.00 69.69 87 GLY A N 1
ATOM 685 C CA . GLY A 1 87 ? -9.496 9.651 10.271 1.00 69.69 87 GLY A CA 1
ATOM 686 C C . GLY A 1 87 ? -8.955 10.520 9.105 1.00 69.69 87 GLY A C 1
ATOM 687 O O . GLY A 1 87 ? -8.063 10.119 8.357 1.00 69.69 87 GLY A O 1
ATOM 688 N N . PRO A 1 88 ? -9.479 11.744 8.910 1.00 59.44 88 PRO A N 1
ATOM 689 C CA . PRO A 1 88 ? -9.141 12.583 7.749 1.00 59.44 88 PRO A CA 1
ATOM 690 C C . PRO A 1 88 ? -7.712 13.161 7.749 1.00 59.44 88 PRO A C 1
ATOM 692 O O . PRO A 1 88 ? -7.224 13.612 6.703 1.00 59.44 88 PRO A O 1
ATOM 695 N N . LEU A 1 89 ? -7.052 13.186 8.914 1.00 61.62 89 LEU A N 1
ATOM 696 C CA . LEU A 1 89 ? -5.797 13.914 9.142 1.00 61.62 89 LEU A CA 1
ATOM 697 C C . LEU A 1 89 ? -4.708 13.118 9.873 1.00 61.62 89 LEU A C 1
ATOM 699 O O . LEU A 1 89 ? -3.587 13.614 9.953 1.00 61.62 89 LEU A O 1
ATOM 703 N N . ARG A 1 90 ? -4.970 11.907 10.390 1.00 71.00 90 ARG A N 1
ATOM 704 C CA . ARG A 1 90 ? -3.922 11.125 11.065 1.00 71.00 90 ARG A CA 1
ATOM 705 C C . ARG A 1 90 ? -3.349 10.122 10.079 1.00 71.00 90 ARG A C 1
ATOM 707 O O . ARG A 1 90 ? -3.965 9.119 9.753 1.00 71.00 90 ARG A O 1
ATOM 714 N N . ARG A 1 91 ? -2.162 10.408 9.562 1.00 75.94 91 ARG A N 1
ATOM 715 C CA . ARG A 1 91 ? -1.386 9.464 8.756 1.00 75.94 91 ARG A CA 1
ATOM 716 C C . ARG A 1 91 ? 0.006 9.380 9.348 1.00 75.94 91 ARG A C 1
ATOM 718 O O . ARG A 1 91 ? 0.603 10.412 9.638 1.00 75.94 91 ARG A O 1
ATOM 725 N N . ARG A 1 92 ? 0.510 8.166 9.525 1.00 76.25 92 ARG A N 1
ATOM 726 C CA . ARG A 1 92 ? 1.807 7.891 10.142 1.00 76.25 92 ARG A CA 1
ATOM 727 C C . ARG A 1 92 ? 2.534 6.852 9.304 1.00 76.25 92 ARG A C 1
ATOM 729 O O . ARG A 1 92 ? 1.976 5.797 9.024 1.00 76.25 92 ARG A O 1
ATOM 736 N N . ALA A 1 93 ? 3.765 7.145 8.896 1.00 75.75 93 ALA A N 1
ATOM 737 C CA . ALA A 1 93 ? 4.639 6.115 8.348 1.00 75.75 93 ALA A CA 1
ATOM 738 C C . ALA A 1 93 ? 5.130 5.226 9.493 1.00 75.75 93 ALA A C 1
ATOM 740 O O . ALA A 1 93 ? 5.593 5.744 10.509 1.00 75.75 93 ALA A O 1
ATOM 741 N N . LEU A 1 94 ? 4.980 3.913 9.340 1.00 75.94 94 LEU A N 1
ATOM 742 C CA . LEU A 1 94 ? 5.389 2.933 10.345 1.00 75.94 94 LEU A CA 1
ATOM 743 C C . LEU A 1 94 ? 6.756 2.338 10.020 1.00 75.94 94 LEU A C 1
ATOM 745 O O . LEU A 1 94 ? 7.581 2.189 10.912 1.00 75.94 94 LEU A O 1
ATOM 749 N N . ALA A 1 95 ? 7.004 2.026 8.749 1.00 76.12 95 ALA A N 1
ATOM 750 C CA . ALA A 1 95 ? 8.254 1.413 8.319 1.00 76.12 95 ALA A CA 1
ATOM 751 C C . ALA A 1 95 ? 8.538 1.697 6.845 1.00 76.12 95 ALA A C 1
ATOM 753 O O . ALA A 1 95 ? 7.607 1.827 6.046 1.00 76.12 95 ALA A O 1
ATOM 754 N N . GLN A 1 96 ? 9.825 1.743 6.500 1.00 79.81 96 GLN A N 1
ATOM 755 C CA . GLN A 1 96 ? 10.312 1.635 5.131 1.00 79.81 96 GLN A CA 1
ATOM 756 C C . GLN A 1 96 ? 11.332 0.494 5.078 1.00 79.81 96 GLN A C 1
ATOM 758 O O . GLN A 1 96 ? 12.332 0.494 5.794 1.00 79.81 96 GLN A O 1
ATOM 763 N N . ILE A 1 97 ? 11.042 -0.512 4.269 1.00 81.75 97 ILE A N 1
ATOM 764 C CA . ILE A 1 97 ? 11.784 -1.762 4.207 1.00 81.75 97 ILE A CA 1
ATOM 765 C C . ILE A 1 97 ? 12.350 -1.898 2.807 1.00 81.75 97 ILE A C 1
ATOM 767 O O . ILE A 1 97 ? 11.610 -1.831 1.829 1.00 81.75 97 ILE A O 1
ATOM 771 N N . GLN A 1 98 ? 13.650 -2.154 2.717 1.00 83.75 98 GLN A N 1
ATOM 772 C CA . GLN A 1 98 ? 14.254 -2.574 1.464 1.00 83.75 98 GLN A CA 1
ATOM 773 C C . GLN A 1 98 ? 14.355 -4.098 1.445 1.00 83.75 98 GLN A C 1
ATOM 775 O O . GLN A 1 98 ? 14.996 -4.698 2.310 1.00 83.75 98 GLN A O 1
ATOM 780 N N . VAL A 1 99 ? 13.720 -4.716 0.456 1.00 83.25 99 VAL A N 1
ATOM 781 C CA . VAL A 1 99 ? 13.745 -6.158 0.213 1.00 83.25 99 VAL A CA 1
ATOM 782 C C . VAL A 1 99 ? 14.807 -6.434 -0.848 1.00 83.25 99 VAL A C 1
ATOM 784 O O . VAL A 1 99 ? 14.630 -6.020 -1.995 1.00 83.25 99 VAL A O 1
ATOM 787 N N . PRO A 1 100 ? 15.918 -7.101 -0.509 1.00 84.69 100 PRO A N 1
ATOM 788 C CA . PRO A 1 100 ? 16.969 -7.435 -1.463 1.00 84.69 100 PRO A CA 1
ATOM 789 C C . PRO A 1 100 ? 16.457 -8.246 -2.660 1.00 84.69 100 PRO A C 1
ATOM 791 O O . PRO A 1 100 ? 15.521 -9.036 -2.525 1.00 84.69 100 PRO A O 1
ATOM 794 N N . SER A 1 101 ? 17.093 -8.087 -3.824 1.00 85.00 101 SER A N 1
ATOM 795 C CA . SER A 1 101 ? 16.713 -8.788 -5.061 1.00 85.00 101 SER A CA 1
ATOM 796 C C . SER A 1 101 ? 16.937 -10.304 -5.019 1.00 85.00 101 SER A C 1
ATOM 798 O O . SER A 1 101 ? 16.358 -11.025 -5.828 1.00 85.00 101 SER A O 1
ATOM 800 N N . ASP A 1 102 ? 17.741 -10.790 -4.070 1.00 87.69 102 ASP A N 1
ATOM 801 C CA . ASP A 1 102 ? 17.980 -12.207 -3.777 1.00 87.69 102 ASP A CA 1
ATOM 802 C C . ASP A 1 102 ? 16.978 -12.797 -2.765 1.00 87.69 102 ASP A C 1
ATOM 804 O O . ASP A 1 102 ? 17.111 -13.955 -2.365 1.00 87.69 102 ASP A O 1
ATOM 808 N N . SER A 1 103 ? 15.963 -12.031 -2.350 1.00 84.56 103 SER A N 1
ATOM 809 C CA . SER A 1 103 ? 14.921 -12.527 -1.447 1.00 84.56 103 SER A CA 1
ATOM 810 C C . SER A 1 103 ? 14.053 -13.600 -2.124 1.00 84.56 103 SER A C 1
ATOM 812 O O . SER A 1 103 ? 13.785 -13.511 -3.325 1.00 84.56 103 SER A O 1
ATOM 814 N N . PRO A 1 104 ? 13.556 -14.604 -1.374 1.00 84.50 104 PRO A N 1
ATOM 815 C CA . PRO A 1 104 ? 12.699 -15.648 -1.930 1.00 84.50 104 PRO A CA 1
ATOM 816 C C . PRO A 1 104 ? 11.468 -15.100 -2.666 1.00 84.50 104 PRO A C 1
ATOM 818 O O . PRO A 1 104 ? 10.854 -14.120 -2.245 1.00 84.50 104 PRO A O 1
ATOM 821 N N . ALA A 1 105 ? 11.033 -15.789 -3.722 1.00 83.62 105 ALA A N 1
ATOM 822 C CA . ALA A 1 105 ? 9.772 -15.461 -4.383 1.00 83.62 105 ALA A CA 1
ATOM 823 C C . ALA A 1 105 ? 8.594 -15.513 -3.387 1.00 83.62 105 ALA A C 1
ATOM 825 O O . ALA A 1 105 ? 8.522 -16.388 -2.512 1.00 83.62 105 ALA A O 1
ATOM 826 N N . GLY A 1 106 ? 7.668 -14.561 -3.508 1.00 84.81 106 GLY A N 1
ATOM 827 C CA . GLY A 1 106 ? 6.534 -14.442 -2.592 1.00 84.81 106 GLY A CA 1
ATOM 828 C C . GLY A 1 106 ? 6.900 -13.916 -1.197 1.00 84.81 106 GLY A C 1
ATOM 829 O O . GLY A 1 106 ? 6.137 -14.133 -0.256 1.00 84.81 106 GLY A O 1
ATOM 830 N N . TRP A 1 107 ? 8.092 -13.325 -1.015 1.00 87.88 107 TRP A N 1
ATOM 831 C CA . TRP A 1 107 ? 8.530 -12.776 0.277 1.00 87.88 107 TRP A CA 1
ATOM 832 C C . TRP A 1 107 ? 7.564 -11.711 0.793 1.00 87.88 107 TRP A C 1
ATOM 834 O O . TRP A 1 107 ? 7.151 -11.762 1.949 1.00 87.88 107 TRP A O 1
ATOM 844 N N . LEU A 1 108 ? 7.182 -10.774 -0.078 1.00 88.06 108 LEU A N 1
ATOM 845 C CA . LEU A 1 108 ? 6.360 -9.628 0.294 1.00 88.06 108 LEU A CA 1
ATOM 846 C C . LEU A 1 108 ? 4.945 -10.062 0.664 1.00 88.06 108 LEU A C 1
ATOM 848 O O . LEU A 1 108 ? 4.426 -9.626 1.680 1.00 88.06 108 LEU A O 1
ATOM 852 N N . GLU A 1 109 ? 4.360 -10.973 -0.104 1.00 90.50 109 GLU A N 1
ATOM 853 C CA . GLU A 1 109 ? 3.056 -11.568 0.172 1.00 90.50 109 GLU A CA 1
ATOM 854 C C . GLU A 1 109 ? 3.037 -12.254 1.540 1.00 90.50 109 GLU A C 1
ATOM 856 O O . GLU A 1 109 ? 2.202 -11.923 2.376 1.00 90.50 109 GLU A O 1
ATOM 861 N N . ARG A 1 110 ? 4.023 -13.119 1.814 1.00 89.81 110 ARG A N 1
ATOM 862 C CA . ARG A 1 110 ? 4.138 -13.793 3.115 1.00 89.81 110 ARG A CA 1
ATOM 863 C C . ARG A 1 110 ? 4.320 -12.811 4.266 1.00 89.81 110 ARG A C 1
ATOM 865 O O . ARG A 1 110 ? 3.754 -13.008 5.335 1.00 89.81 110 ARG A O 1
ATOM 872 N N . TRP A 1 111 ? 5.112 -11.764 4.063 1.00 89.88 111 TRP A N 1
ATOM 873 C CA . TRP A 1 111 ? 5.307 -10.740 5.081 1.00 89.88 111 TRP A CA 1
ATOM 874 C C . TRP A 1 111 ? 4.027 -9.929 5.343 1.00 89.88 111 TRP A C 1
ATOM 876 O O . TRP A 1 111 ? 3.708 -9.663 6.499 1.00 89.88 111 TRP A O 1
ATOM 886 N N . VAL A 1 112 ? 3.255 -9.591 4.303 1.00 91.25 112 VAL A N 1
ATOM 887 C CA . VAL A 1 112 ? 1.947 -8.929 4.454 1.00 91.25 112 VAL A CA 1
ATOM 888 C C . VAL A 1 112 ? 0.957 -9.820 5.209 1.00 91.25 112 VAL A C 1
ATOM 890 O O . VAL A 1 112 ? 0.227 -9.310 6.057 1.00 91.25 112 VAL A O 1
ATOM 893 N N . ASP A 1 113 ? 0.953 -11.131 4.952 1.00 90.44 113 ASP A N 1
ATOM 894 C CA . ASP A 1 113 ? 0.095 -12.084 5.668 1.00 90.44 113 ASP A CA 1
ATOM 895 C C . ASP A 1 113 ? 0.436 -12.144 7.166 1.00 90.44 113 ASP A C 1
ATOM 897 O O . ASP A 1 113 ? -0.459 -12.067 8.010 1.00 90.44 113 ASP A O 1
ATOM 901 N N . VAL A 1 114 ? 1.731 -12.226 7.503 1.00 88.50 114 VAL A N 1
ATOM 902 C CA . VAL A 1 114 ? 2.213 -12.205 8.897 1.00 88.50 114 VAL A CA 1
ATOM 903 C C . VAL A 1 114 ? 1.819 -10.897 9.581 1.00 88.50 114 VAL A C 1
ATOM 905 O O . VAL A 1 114 ? 1.214 -10.920 10.650 1.00 88.50 114 VAL A O 1
ATOM 908 N N . LEU A 1 115 ? 2.071 -9.760 8.928 1.00 88.06 115 LEU A N 1
ATOM 909 C CA . LEU A 1 115 ? 1.701 -8.449 9.452 1.00 88.06 115 LEU A CA 1
ATOM 910 C C . LEU A 1 115 ? 0.184 -8.314 9.663 1.00 88.06 115 LEU A C 1
ATOM 912 O O . LEU A 1 115 ? -0.257 -7.728 10.649 1.00 88.06 115 LEU A O 1
ATOM 916 N N . GLY 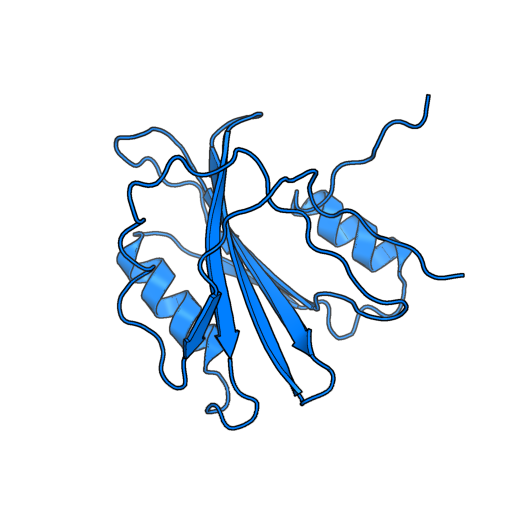A 1 116 ? -0.625 -8.842 8.741 1.00 90.12 116 GLY A N 1
ATOM 917 C CA . GLY A 1 116 ? -2.081 -8.857 8.866 1.00 90.12 116 GLY A CA 1
ATOM 918 C C . GLY A 1 116 ? -2.542 -9.644 10.090 1.00 90.12 116 GLY A C 1
ATOM 919 O O . GLY A 1 116 ? -3.359 -9.148 10.867 1.00 90.12 116 GLY A O 1
ATOM 920 N N . ALA A 1 117 ? -1.968 -10.829 10.308 1.00 89.19 117 ALA A N 1
ATOM 921 C CA . ALA A 1 117 ? -2.254 -11.644 11.485 1.00 89.19 117 ALA A CA 1
ATOM 922 C C . ALA A 1 117 ? -1.876 -10.925 12.793 1.00 89.19 117 ALA A C 1
ATOM 924 O O . ALA A 1 117 ? -2.677 -10.903 13.725 1.00 89.19 117 ALA A O 1
ATOM 925 N N . GLU A 1 118 ? -0.703 -10.290 12.844 1.00 86.06 118 GLU A N 1
ATOM 926 C CA . GLU A 1 118 ? -0.227 -9.541 14.017 1.00 86.06 118 GLU A CA 1
ATOM 927 C C . GLU A 1 118 ? -1.105 -8.329 14.346 1.00 86.06 118 GLU A C 1
ATOM 929 O O . GLU A 1 118 ? -1.427 -8.078 15.505 1.00 86.06 118 GLU A O 1
ATOM 934 N N . LEU A 1 119 ? -1.519 -7.583 13.322 1.00 86.12 119 LEU A N 1
ATOM 935 C CA . LEU A 1 119 ? -2.368 -6.401 13.476 1.00 86.12 119 LEU A CA 1
ATOM 936 C C . LEU A 1 119 ? -3.863 -6.741 13.594 1.00 86.12 119 LEU A C 1
ATOM 938 O O . LEU A 1 119 ? -4.681 -5.829 13.720 1.00 86.12 119 LEU A O 1
ATOM 942 N N . ALA A 1 120 ? -4.223 -8.027 13.527 1.00 89.75 120 ALA A N 1
ATOM 943 C CA . ALA A 1 120 ? -5.598 -8.514 13.456 1.00 89.75 120 ALA A CA 1
ATOM 944 C C . ALA A 1 120 ? -6.423 -7.843 12.334 1.00 89.75 120 ALA A C 1
ATOM 946 O O . ALA A 1 120 ? -7.593 -7.502 12.513 1.00 89.75 120 ALA A O 1
ATOM 947 N N . VAL A 1 121 ? -5.812 -7.658 11.158 1.00 91.62 121 VAL A N 1
ATOM 948 C CA . VAL A 1 121 ? -6.451 -7.089 9.962 1.00 91.62 121 VAL A CA 1
ATOM 949 C C . VAL A 1 121 ? -6.271 -7.986 8.748 1.00 91.62 121 VAL A C 1
ATOM 951 O O . VAL A 1 121 ? -5.332 -8.771 8.649 1.00 91.62 121 VAL A O 1
ATOM 954 N N . ARG A 1 122 ? -7.157 -7.828 7.767 1.00 94.50 122 ARG A N 1
ATOM 955 C CA . ARG A 1 122 ? -6.992 -8.425 6.440 1.00 94.50 122 ARG A CA 1
ATOM 956 C C . ARG A 1 122 ? -6.540 -7.363 5.463 1.00 94.50 122 ARG A C 1
ATOM 958 O O . ARG A 1 122 ? -7.026 -6.238 5.532 1.00 94.50 122 ARG A O 1
ATOM 965 N N . PHE A 1 123 ? -5.634 -7.731 4.565 1.00 95.44 123 PHE A N 1
ATOM 966 C CA . PHE A 1 123 ? -5.160 -6.875 3.487 1.00 95.44 123 PHE A CA 1
ATOM 967 C C . PHE A 1 123 ? -5.760 -7.306 2.150 1.00 95.44 123 PHE A C 1
ATOM 969 O O . PHE A 1 123 ? -5.655 -8.464 1.756 1.00 95.44 123 PHE A O 1
ATOM 976 N N . GLU A 1 124 ? -6.326 -6.352 1.419 1.00 95.75 124 GLU A N 1
ATOM 977 C CA . GLU A 1 124 ? -6.679 -6.518 0.013 1.00 95.75 124 GLU A CA 1
ATOM 978 C C . GLU A 1 124 ? -5.498 -6.084 -0.861 1.00 95.75 124 GLU A C 1
ATOM 980 O O . GLU A 1 124 ? -4.953 -4.991 -0.675 1.00 95.75 124 GLU A O 1
ATOM 985 N N . ARG A 1 125 ? -5.094 -6.941 -1.805 1.00 95.00 125 ARG A N 1
ATOM 986 C CA . ARG A 1 125 ? -4.000 -6.686 -2.751 1.00 95.00 125 ARG A CA 1
ATOM 987 C C . ARG A 1 125 ? -4.528 -6.049 -4.035 1.00 95.00 125 ARG A C 1
ATOM 989 O O . ARG A 1 125 ? -5.434 -6.577 -4.669 1.00 95.00 125 ARG A O 1
ATOM 996 N N . PHE A 1 126 ? -3.843 -5.008 -4.492 1.00 93.19 126 PHE A N 1
ATOM 997 C CA . PHE A 1 126 ? -4.042 -4.373 -5.789 1.00 93.19 126 PHE A CA 1
ATOM 998 C C . PHE A 1 126 ? -2.733 -4.408 -6.579 1.00 93.19 126 PHE A C 1
ATOM 1000 O O . PHE A 1 126 ? -1.742 -3.788 -6.184 1.00 93.19 126 PHE A O 1
ATOM 1007 N N . ASP A 1 127 ? -2.736 -5.147 -7.687 1.00 91.19 127 ASP A N 1
ATOM 1008 C CA . ASP A 1 127 ? -1.598 -5.285 -8.594 1.00 91.19 127 ASP A CA 1
ATOM 1009 C C . ASP A 1 127 ? -1.784 -4.374 -9.807 1.00 91.19 127 ASP A C 1
ATOM 1011 O O . ASP A 1 127 ? -2.784 -4.454 -10.515 1.00 91.19 127 ASP A O 1
ATOM 1015 N N . LEU A 1 128 ? -0.846 -3.456 -9.996 1.00 88.69 128 LEU A N 1
ATOM 1016 C CA . LEU A 1 128 ? -0.847 -2.449 -11.048 1.00 88.69 128 LEU A CA 1
ATOM 1017 C C . LEU A 1 128 ? 0.388 -2.594 -11.953 1.00 88.69 128 LEU A C 1
ATOM 1019 O O . LEU A 1 128 ? 0.731 -1.645 -12.658 1.00 88.69 128 LEU A O 1
ATOM 1023 N N . ARG A 1 129 ? 1.077 -3.746 -11.931 1.00 85.12 129 ARG A N 1
ATOM 1024 C CA . ARG A 1 129 ? 2.250 -4.000 -12.791 1.00 85.12 129 ARG A CA 1
ATOM 1025 C C . ARG A 1 129 ? 1.927 -3.860 -14.274 1.00 85.12 129 ARG A C 1
ATOM 1027 O O . ARG A 1 129 ? 2.727 -3.284 -15.004 1.00 85.12 129 ARG A O 1
ATOM 1034 N N . ASP A 1 130 ? 0.736 -4.296 -14.668 1.00 83.62 130 ASP A N 1
ATOM 1035 C CA . ASP A 1 130 ? 0.286 -4.296 -16.063 1.00 83.62 130 ASP A CA 1
ATOM 1036 C C . ASP A 1 130 ? -0.477 -3.013 -16.449 1.00 83.62 130 ASP A C 1
ATOM 1038 O O . ASP A 1 130 ? -0.974 -2.882 -17.565 1.00 83.62 130 ASP A O 1
ATOM 1042 N N . VAL A 1 131 ? -0.577 -2.029 -15.543 1.00 84.56 131 VAL A N 1
ATOM 1043 C CA . VAL A 1 131 ? -1.251 -0.754 -15.832 1.00 84.56 131 VAL A CA 1
ATOM 1044 C C . VAL A 1 131 ? -0.293 0.180 -16.573 1.00 84.56 131 VAL A C 1
ATOM 1046 O O . VAL A 1 131 ? 0.458 0.973 -15.991 1.00 84.56 131 VAL A O 1
ATOM 1049 N N . GLU A 1 132 ? -0.337 0.103 -17.899 1.00 79.31 132 GLU A N 1
ATOM 1050 C CA . GLU A 1 132 ? 0.520 0.890 -18.789 1.00 79.31 132 GLU A CA 1
ATOM 1051 C C . GLU A 1 132 ? 0.147 2.380 -18.805 1.00 79.31 132 GLU A C 1
ATOM 1053 O O . GLU A 1 132 ? 1.020 3.259 -18.885 1.00 79.31 132 GLU A O 1
ATOM 1058 N N . ASN A 1 133 ? -1.144 2.693 -18.672 1.00 82.75 133 ASN A N 1
ATOM 1059 C CA . ASN A 1 133 ? -1.653 4.056 -18.739 1.00 82.75 133 ASN A CA 1
ATOM 1060 C C . ASN A 1 133 ? -1.465 4.799 -17.404 1.00 82.75 133 ASN A C 1
ATOM 1062 O O . ASN A 1 133 ? -2.000 4.423 -16.362 1.00 82.75 133 ASN A O 1
ATOM 1066 N N . LEU A 1 134 ? -0.737 5.920 -17.435 1.00 79.56 134 LEU A N 1
ATOM 1067 C CA . LEU A 1 134 ? -0.455 6.717 -16.236 1.00 79.56 134 LEU A CA 1
ATOM 1068 C C . LEU A 1 134 ? -1.718 7.311 -15.587 1.00 79.56 134 LEU A C 1
ATOM 1070 O O . LEU A 1 134 ? -1.775 7.442 -14.363 1.00 79.56 134 LEU A O 1
ATOM 1074 N N . ASN A 1 135 ? -2.712 7.709 -16.381 1.00 82.00 135 ASN A N 1
ATOM 1075 C CA . ASN A 1 135 ? -3.952 8.285 -15.860 1.00 82.00 135 ASN A CA 1
ATOM 1076 C C . ASN A 1 135 ? -4.809 7.217 -15.186 1.00 82.00 135 ASN A C 1
ATOM 1078 O O . ASN A 1 135 ? -5.373 7.473 -14.124 1.00 82.00 135 ASN A O 1
ATOM 1082 N N . GLU A 1 136 ? -4.852 6.020 -15.764 1.00 85.19 136 GLU A N 1
ATOM 1083 C CA . GLU A 1 136 ? -5.512 4.865 -15.162 1.00 85.19 136 GLU A CA 1
ATOM 1084 C C . GLU A 1 136 ? -4.843 4.475 -13.842 1.00 85.19 136 GLU A C 1
ATOM 1086 O O . GLU A 1 136 ? -5.505 4.440 -12.804 1.00 85.19 136 GLU A O 1
ATOM 1091 N N . TRP A 1 137 ? -3.514 4.317 -13.847 1.00 86.25 137 TRP A N 1
ATOM 1092 C CA . TRP A 1 137 ? -2.733 4.056 -12.637 1.00 86.25 137 TRP A CA 1
ATOM 1093 C C . TRP A 1 137 ? -3.026 5.096 -11.548 1.00 86.25 137 TRP A C 1
ATOM 1095 O O . TRP A 1 137 ? -3.275 4.759 -10.389 1.00 86.25 137 TRP A O 1
ATOM 1105 N N . ARG A 1 138 ? -3.068 6.383 -11.924 1.00 80.19 138 ARG A N 1
ATOM 1106 C CA . ARG A 1 138 ? -3.354 7.484 -10.998 1.00 80.19 138 ARG A CA 1
ATOM 1107 C C . ARG A 1 138 ? -4.774 7.412 -10.455 1.00 80.19 138 ARG A C 1
ATOM 1109 O O . ARG A 1 138 ? -4.957 7.623 -9.260 1.00 80.19 138 ARG A O 1
ATOM 1116 N N . SER A 1 139 ? -5.755 7.130 -11.305 1.00 84.31 139 SER A N 1
ATOM 1117 C CA . SER A 1 139 ? -7.156 6.977 -10.910 1.00 84.31 139 SER A CA 1
ATOM 1118 C C . SER A 1 139 ? -7.317 5.858 -9.878 1.00 84.31 139 SER A C 1
ATOM 1120 O O . SER A 1 139 ? -7.933 6.056 -8.829 1.00 84.31 139 SER A O 1
ATOM 1122 N N . ILE A 1 140 ? -6.658 4.714 -10.099 1.00 86.81 140 ILE A N 1
ATOM 1123 C CA . ILE A 1 140 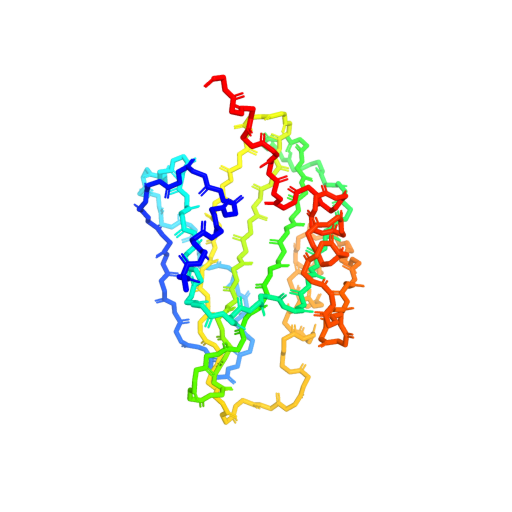? -6.645 3.601 -9.144 1.00 86.81 140 ILE A CA 1
ATOM 1124 C C . ILE A 1 140 ? -5.976 4.038 -7.835 1.00 86.81 140 ILE A C 1
ATOM 1126 O O . ILE A 1 140 ? -6.573 3.901 -6.767 1.00 86.81 140 ILE A O 1
ATOM 1130 N N . ALA A 1 141 ? -4.785 4.640 -7.893 1.00 82.94 141 ALA A N 1
ATOM 1131 C CA . ALA A 1 141 ? -4.084 5.119 -6.701 1.00 82.94 141 ALA A CA 1
ATOM 1132 C C . ALA A 1 141 ? -4.892 6.176 -5.914 1.00 82.94 141 ALA A C 1
ATOM 1134 O O . ALA A 1 141 ? -4.840 6.213 -4.682 1.00 82.94 141 ALA A O 1
ATOM 1135 N N . GLN A 1 142 ? -5.660 7.034 -6.596 1.00 82.38 142 GLN A N 1
ATOM 1136 C CA . GLN A 1 142 ? -6.589 7.991 -5.980 1.00 82.38 142 GLN A CA 1
ATOM 1137 C C . GLN A 1 142 ? -7.758 7.288 -5.293 1.00 82.38 142 GLN A C 1
ATOM 1139 O O . GLN A 1 142 ? -8.040 7.586 -4.133 1.00 82.38 142 GLN A O 1
ATOM 1144 N N . ARG A 1 143 ? -8.395 6.321 -5.965 1.00 86.00 143 ARG A N 1
ATOM 1145 C CA . ARG A 1 143 ? -9.493 5.519 -5.405 1.00 86.00 143 ARG A CA 1
ATOM 1146 C C . ARG A 1 143 ? -9.065 4.765 -4.145 1.00 86.00 143 ARG A C 1
ATOM 1148 O O . ARG A 1 143 ? -9.799 4.730 -3.164 1.00 86.00 143 ARG A O 1
ATOM 1155 N N . LEU A 1 144 ? -7.841 4.243 -4.135 1.00 85.81 144 LEU A N 1
ATOM 1156 C CA . LEU A 1 144 ? -7.227 3.593 -2.972 1.00 85.81 144 LEU A CA 1
ATOM 1157 C C . LEU A 1 144 ? -6.780 4.593 -1.880 1.00 85.81 144 LEU A C 1
ATOM 1159 O O . LEU A 1 144 ? -6.289 4.214 -0.812 1.00 85.81 144 LEU A O 1
ATOM 1163 N N . GLY A 1 145 ? -6.943 5.897 -2.117 1.00 80.62 145 GLY A N 1
ATOM 1164 C CA . GLY A 1 145 ? -6.621 6.967 -1.177 1.00 80.62 145 GLY A CA 1
ATOM 1165 C C . GLY A 1 145 ? -5.122 7.150 -0.932 1.00 80.62 145 GLY A C 1
ATOM 1166 O O . GLY A 1 145 ? -4.746 7.617 0.146 1.00 80.62 145 GLY A O 1
ATOM 1167 N N . TRP A 1 146 ? -4.274 6.742 -1.880 1.00 76.69 146 TRP A N 1
ATOM 1168 C CA . TRP A 1 146 ? -2.818 6.909 -1.815 1.00 76.69 146 TRP A CA 1
ATOM 1169 C C . TRP A 1 146 ? -2.359 8.278 -2.284 1.00 76.69 146 TRP A C 1
ATOM 1171 O O . TRP A 1 146 ? -1.375 8.794 -1.775 1.00 76.69 146 TRP A O 1
ATOM 1181 N N . THR A 1 147 ? -3.084 8.888 -3.216 1.00 67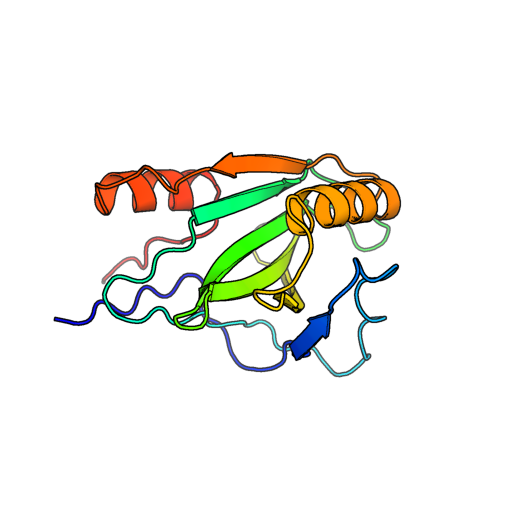.88 147 THR A N 1
ATOM 1182 C CA . THR A 1 147 ? -2.777 10.233 -3.705 1.00 67.88 147 THR A CA 1
ATOM 1183 C C . THR A 1 147 ? -3.933 11.177 -3.391 1.00 67.88 147 THR A C 1
ATOM 1185 O O . THR A 1 147 ? -5.092 10.769 -3.331 1.00 67.88 147 THR A O 1
ATOM 1188 N N . ARG A 1 148 ? -3.626 12.454 -3.157 1.00 60.66 148 ARG A N 1
ATOM 1189 C CA . ARG A 1 148 ? -4.628 13.528 -3.150 1.00 60.66 148 ARG A CA 1
ATOM 1190 C C . ARG A 1 148 ? -4.437 14.356 -4.415 1.00 60.66 148 ARG A C 1
ATOM 1192 O O . ARG A 1 148 ? -3.299 14.612 -4.807 1.00 60.66 148 ARG A O 1
ATOM 1199 N N . GLN A 1 149 ? -5.525 14.811 -5.036 1.00 46.47 149 GLN A N 1
ATOM 1200 C CA . GLN A 1 149 ? -5.413 15.933 -5.964 1.00 46.47 149 GLN A CA 1
ATOM 1201 C C . GLN A 1 149 ? -4.917 17.140 -5.162 1.00 46.47 149 GLN A C 1
ATOM 1203 O O . GLN A 1 149 ? -5.558 17.564 -4.200 1.00 46.47 149 GLN A O 1
ATOM 1208 N N . ARG A 1 150 ? -3.762 17.693 -5.539 1.00 41.09 150 ARG A N 1
ATOM 1209 C CA . ARG A 1 150 ? -3.471 19.085 -5.208 1.00 41.09 150 ARG A CA 1
ATOM 1210 C C . ARG A 1 150 ? -4.470 19.896 -6.025 1.00 41.09 150 ARG A C 1
ATOM 1212 O O . ARG A 1 150 ? -4.404 19.856 -7.250 1.00 41.09 150 ARG A O 1
ATOM 1219 N N . ALA A 1 151 ? -5.407 20.574 -5.366 1.00 32.88 151 ALA A N 1
ATOM 1220 C CA . ALA A 1 151 ? -6.137 21.646 -6.021 1.00 32.88 151 ALA A CA 1
ATOM 1221 C C . ALA A 1 151 ? -5.086 22.688 -6.414 1.00 32.88 151 ALA A C 1
ATOM 1223 O O . ALA A 1 151 ? -4.502 23.343 -5.550 1.00 32.88 151 ALA A O 1
ATOM 1224 N N . VAL A 1 152 ? -4.759 22.742 -7.701 1.00 35.28 152 VAL A N 1
ATOM 1225 C CA . VAL A 1 152 ? -4.003 23.856 -8.261 1.00 35.28 152 VAL A CA 1
ATOM 1226 C C .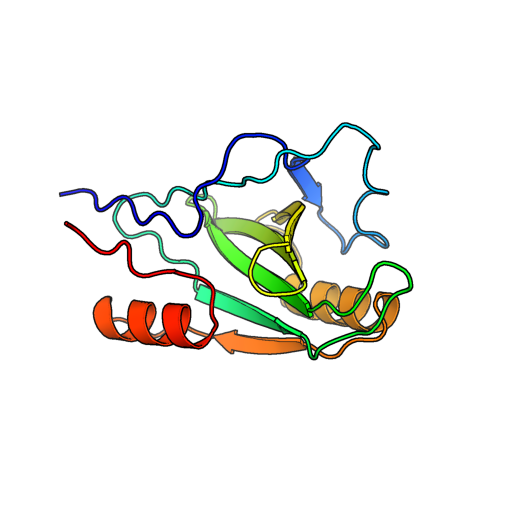 VAL A 1 152 ? -4.974 25.032 -8.209 1.00 35.28 152 VAL A C 1
ATOM 1228 O O . VAL A 1 152 ? -5.994 25.006 -8.894 1.00 35.28 152 VAL A O 1
ATOM 1231 N N . ARG A 1 153 ? -4.726 25.970 -7.295 1.00 34.88 153 ARG A N 1
ATOM 1232 C CA . ARG A 1 153 ? -5.303 27.313 -7.365 1.00 34.88 153 ARG A CA 1
ATOM 1233 C C . ARG A 1 153 ? -4.403 28.171 -8.232 1.00 34.88 153 ARG A C 1
ATOM 1235 O O . ARG A 1 153 ? -3.170 27.982 -8.117 1.00 34.88 153 ARG A O 1
#

Sequence (153 aa):
MAFIHTILEATRGAVHQAHRYPPAMLPEAASATLPTSLRIRFSAGERPYLFWVSDWSDPPEGRCRYKILSKSLPDRSLDVLVLQEGGPLRRRALAQIQVPSDSPAGWLERWVDVLGAELAVRFERFDLRDVENLNEWRSIAQRLGWTRQRAVR

Radius of gyration: 15.26 Å; chains: 1; bounding box: 29×43×40 Å

Secondary structure (DSSP, 8-state):
------SS---S-PPEEE-SS--SSS----SS---S-------TT----EEEEEPPB--TT--BEEEEEEEE-TTS-EEEEEEEEETTTEEEEEEEEEE-TTSPTTHHHHHHHHHHHHTT--EEEEE-TT---HHHHHHHHHHTTS-------